Protein AF-A0AA38CID5-F1 (afdb_monomer)

Foldseek 3Di:
DPPLVVLVVVLVPDPDQDPVSLVVNLVVCVVVVNNVVSVVSVVVPPPPPDPDD

Organism: Taxus chinensis (NCBI:txid29808)

Radius of gyration: 11.57 Å; Cα contacts (8 Å, |Δi|>4): 26; 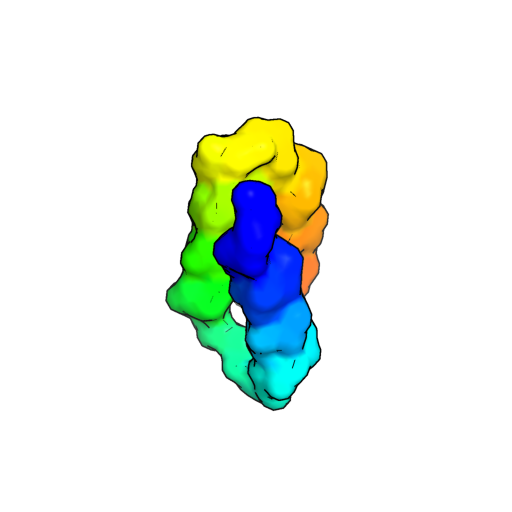chains: 1; bounding box: 16×31×32 Å

Mean predicted aligned error: 7.36 Å

pLDDT: mean 77.44, std 12.36, range [46.06, 88.25]

Solvent-accessible surface area (backbone ato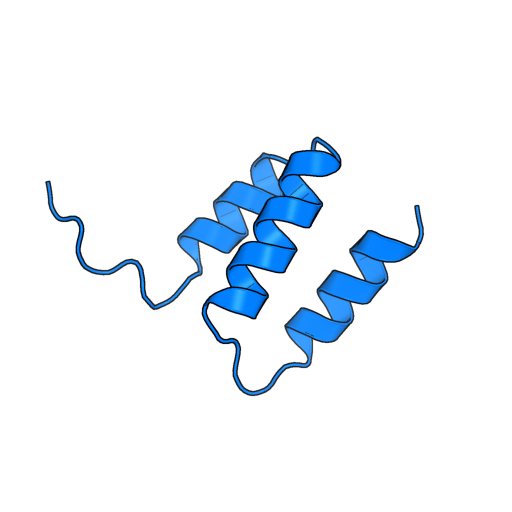ms only — not comparable to full-atom values): 3322 Å² total; per-residue (Å²): 128,70,66,64,62,55,50,49,54,51,59,70,68,44,93,74,78,50,72,68,58,52,50,53,51,30,51,54,26,50,77,67,73,34,49,69,62,20,49,55,53,61,71,66,40,84,81,76,78,75,80,74,130

Structure (mmCIF, N/CA/C/O backbone):
data_AF-A0AA38CID5-F1
#
_entry.id   AF-A0AA38CID5-F1
#
loop_
_atom_site.group_PDB
_atom_site.id
_atom_site.type_symbol
_atom_site.label_atom_id
_atom_site.label_alt_id
_atom_site.label_comp_id
_atom_site.label_asym_id
_atom_site.label_entity_id
_atom_site.label_seq_id
_atom_site.pdbx_PDB_ins_code
_atom_site.Cartn_x
_atom_site.Cartn_y
_atom_site.Cartn_z
_atom_site.occupancy
_atom_site.B_iso_or_equiv
_atom_site.auth_seq_id
_atom_site.auth_comp_id
_atom_site.auth_asym_id
_atom_site.auth_atom_id
_atom_site.pdbx_PDB_model_num
ATOM 1 N N . VAL A 1 1 ? 0.431 17.160 -6.868 1.00 48.09 1 VAL A N 1
ATOM 2 C CA . VAL A 1 1 ? -0.441 16.032 -6.459 1.00 48.09 1 VAL A CA 1
ATOM 3 C C . VAL A 1 1 ? -0.289 14.815 -7.396 1.00 48.09 1 VAL A C 1
ATOM 5 O O . VAL A 1 1 ? -0.866 13.782 -7.130 1.00 48.09 1 VAL A O 1
ATOM 8 N N . GLU A 1 2 ? 0.573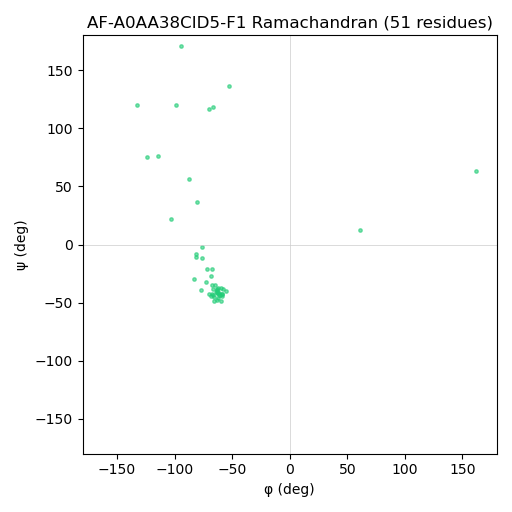 14.848 -8.424 1.00 51.94 2 GLU A N 1
ATOM 9 C CA . GLU A 1 2 ? 0.596 13.821 -9.494 1.00 51.94 2 GLU A CA 1
ATOM 10 C C . GLU A 1 2 ? 1.344 12.501 -9.203 1.00 51.94 2 GLU A C 1
ATOM 12 O O . GLU A 1 2 ? 1.238 11.555 -9.978 1.00 51.94 2 GLU A O 1
ATOM 17 N N . PHE A 1 3 ? 2.125 12.393 -8.124 1.00 57.56 3 PHE A N 1
ATOM 18 C CA . PHE A 1 3 ? 2.972 11.205 -7.919 1.00 57.56 3 PHE A CA 1
ATOM 19 C C . PHE A 1 3 ? 2.244 10.018 -7.278 1.00 57.56 3 PHE A C 1
ATOM 21 O O . PHE A 1 3 ? 2.601 8.873 -7.545 1.00 57.56 3 PHE A O 1
ATOM 28 N N . VAL A 1 4 ? 1.227 10.272 -6.450 1.00 58.75 4 VAL A N 1
ATOM 29 C CA . VAL A 1 4 ? 0.539 9.215 -5.688 1.00 58.75 4 VAL A CA 1
ATOM 30 C C . VAL A 1 4 ? -0.420 8.423 -6.578 1.00 58.75 4 VAL A C 1
ATOM 32 O O . VAL A 1 4 ? -0.455 7.197 -6.486 1.00 58.75 4 VAL A O 1
ATOM 35 N N . ASP A 1 5 ? -1.126 9.095 -7.489 1.00 65.00 5 ASP A N 1
ATOM 36 C CA . ASP A 1 5 ? -2.053 8.436 -8.419 1.00 65.00 5 ASP A CA 1
ATOM 37 C C . ASP A 1 5 ? -1.297 7.556 -9.426 1.00 65.00 5 ASP A C 1
ATOM 39 O O . ASP A 1 5 ? -1.636 6.388 -9.614 1.00 65.00 5 ASP A O 1
ATOM 43 N N . ASN A 1 6 ? -0.179 8.056 -9.966 1.00 74.62 6 ASN A N 1
ATOM 44 C CA . ASN A 1 6 ? 0.694 7.283 -10.855 1.00 74.62 6 ASN A CA 1
ATOM 45 C C . ASN A 1 6 ? 1.319 6.060 -10.159 1.00 74.62 6 ASN A C 1
ATOM 47 O O . ASN A 1 6 ? 1.444 4.993 -10.765 1.00 74.62 6 ASN A O 1
ATOM 51 N N . ALA A 1 7 ? 1.710 6.191 -8.887 1.00 79.50 7 ALA A N 1
ATOM 52 C CA . ALA A 1 7 ? 2.239 5.071 -8.112 1.00 79.50 7 ALA A CA 1
ATOM 53 C C . ALA A 1 7 ? 1.166 3.999 -7.862 1.00 79.50 7 ALA A C 1
ATOM 55 O O . ALA A 1 7 ? 1.464 2.808 -7.966 1.00 79.50 7 ALA A O 1
ATOM 56 N N . HIS A 1 8 ? -0.081 4.407 -7.603 1.00 81.00 8 HIS A N 1
ATOM 57 C CA . HIS A 1 8 ? -1.192 3.479 -7.398 1.00 81.00 8 HIS A CA 1
ATOM 58 C C . HIS A 1 8 ? -1.565 2.729 -8.677 1.00 81.00 8 HIS A C 1
ATOM 60 O O . HIS A 1 8 ? -1.709 1.511 -8.642 1.00 81.00 8 HIS A O 1
ATOM 66 N N . GLU A 1 9 ? -1.639 3.410 -9.822 1.00 83.31 9 GLU A N 1
ATOM 67 C CA . GLU A 1 9 ? -1.882 2.745 -11.107 1.00 83.31 9 GLU A CA 1
ATOM 68 C C . GLU A 1 9 ? -0.771 1.752 -11.463 1.00 83.31 9 GLU A C 1
ATOM 70 O O . GLU A 1 9 ? -1.040 0.643 -11.934 1.00 83.31 9 GLU A O 1
ATOM 75 N N . LEU A 1 10 ? 0.490 2.124 -11.222 1.00 83.69 10 LEU A N 1
ATOM 76 C CA . LEU A 1 10 ? 1.618 1.231 -11.458 1.00 83.69 10 LEU A CA 1
ATOM 77 C C . LEU A 1 10 ? 1.528 0.003 -10.552 1.00 83.69 10 LEU A C 1
ATOM 79 O O . LEU A 1 10 ? 1.645 -1.122 -11.036 1.00 83.69 10 LEU A O 1
ATOM 83 N N . PHE A 1 11 ? 1.270 0.219 -9.262 1.00 84.88 11 PHE A N 1
ATOM 84 C CA . PHE A 1 11 ? 1.073 -0.836 -8.278 1.00 84.88 11 PHE A CA 1
ATOM 85 C C . PHE A 1 11 ? -0.101 -1.752 -8.640 1.00 84.88 1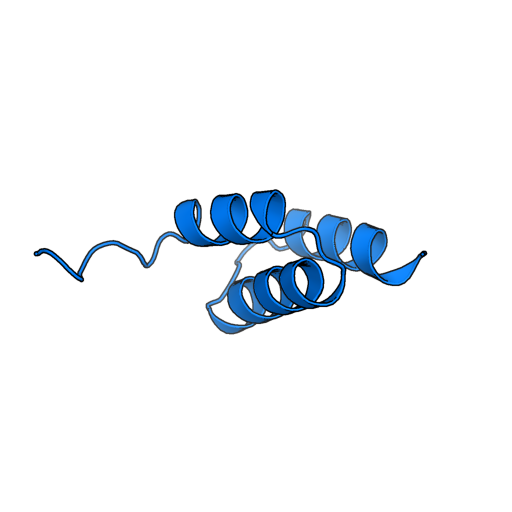1 PHE A C 1
ATOM 87 O O . PHE A 1 11 ? -0.008 -2.971 -8.471 1.00 84.88 11 PHE A O 1
ATOM 94 N N . ASP A 1 12 ? -1.183 -1.200 -9.190 1.00 84.25 12 ASP A N 1
ATOM 95 C CA . ASP A 1 12 ? -2.343 -1.963 -9.641 1.00 84.25 12 ASP A CA 1
ATOM 96 C C . ASP A 1 12 ? -2.039 -2.859 -10.841 1.00 84.25 12 ASP A C 1
ATOM 98 O O . ASP A 1 12 ? -2.524 -3.993 -10.916 1.00 84.25 12 ASP A O 1
ATOM 102 N N . ARG A 1 13 ? -1.158 -2.392 -11.726 1.00 86.06 13 ARG A N 1
ATOM 103 C CA . ARG A 1 13 ? -0.705 -3.118 -12.914 1.00 86.06 13 ARG A CA 1
ATOM 104 C C . ARG A 1 13 ? 0.396 -4.142 -12.635 1.00 86.06 13 ARG A C 1
ATOM 106 O O . ARG A 1 13 ? 0.724 -4.909 -13.541 1.00 86.06 13 ARG A O 1
ATOM 113 N N . MET A 1 14 ? 0.972 -4.187 -11.429 1.00 83.62 14 MET A N 1
ATOM 114 C CA . MET A 1 14 ? 2.014 -5.163 -11.095 1.00 83.62 14 MET A CA 1
ATOM 115 C C . MET A 1 14 ? 1.426 -6.584 -11.004 1.00 83.62 14 MET A C 1
ATOM 117 O O . MET A 1 14 ? 0.623 -6.856 -10.107 1.00 83.62 14 MET A O 1
ATOM 121 N N . PRO A 1 15 ? 1.853 -7.527 -11.870 1.00 80.06 15 PRO A N 1
ATOM 122 C CA . PRO A 1 15 ? 1.351 -8.903 -11.843 1.00 80.06 15 PRO A CA 1
ATOM 123 C C . PRO A 1 15 ? 1.799 -9.660 -10.585 1.00 80.06 15 PRO A C 1
ATOM 125 O O . PRO A 1 15 ? 1.110 -10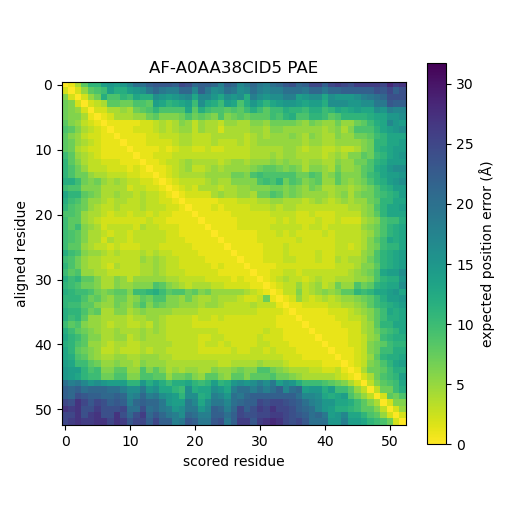.566 -10.125 1.00 80.06 15 PRO A O 1
ATOM 128 N N . GLN A 1 16 ? 2.936 -9.268 -10.003 1.00 80.75 16 GLN A N 1
ATOM 129 C CA . GLN A 1 16 ? 3.419 -9.749 -8.714 1.00 80.75 16 GLN A CA 1
ATOM 130 C C . GLN A 1 16 ? 3.857 -8.557 -7.868 1.00 80.75 16 GLN A C 1
ATOM 132 O O . GLN A 1 16 ? 4.758 -7.814 -8.250 1.00 80.75 16 GLN A O 1
ATOM 137 N N . ARG A 1 17 ? 3.215 -8.384 -6.712 1.00 84.69 17 ARG A N 1
ATOM 138 C CA . ARG A 1 17 ? 3.556 -7.349 -5.732 1.00 84.69 17 ARG A CA 1
ATOM 139 C C . ARG A 1 17 ? 4.402 -7.990 -4.643 1.00 84.69 17 ARG A C 1
ATOM 141 O O . ARG A 1 17 ? 3.947 -8.931 -3.993 1.00 84.69 17 ARG A O 1
ATOM 148 N N . ASN A 1 18 ? 5.624 -7.502 -4.469 1.00 81.44 18 ASN A N 1
ATOM 149 C CA . ASN A 1 18 ? 6.518 -7.959 -3.408 1.00 81.44 18 ASN A CA 1
ATOM 150 C C . ASN A 1 18 ? 6.394 -7.054 -2.172 1.00 81.44 18 ASN A C 1
ATOM 152 O O . ASN A 1 18 ? 5.736 -6.015 -2.219 1.00 81.44 18 ASN A O 1
ATOM 156 N N . GLU A 1 19 ? 7.012 -7.454 -1.061 1.00 82.12 19 GLU A N 1
ATOM 157 C CA . GLU A 1 19 ? 6.931 -6.721 0.210 1.00 82.12 19 GLU A CA 1
ATOM 158 C C . GLU A 1 19 ? 7.362 -5.258 0.069 1.00 82.12 19 GLU A C 1
ATOM 160 O O . GLU A 1 19 ? 6.687 -4.365 0.571 1.00 82.12 19 GLU A O 1
ATOM 165 N N . VAL A 1 20 ? 8.414 -5.005 -0.714 1.00 84.44 20 VAL A N 1
ATOM 166 C CA . VAL A 1 20 ? 8.922 -3.654 -0.977 1.00 84.44 20 VAL A CA 1
ATOM 167 C C . VAL A 1 20 ? 7.884 -2.799 -1.713 1.00 84.44 20 VAL A C 1
ATOM 169 O O . VAL A 1 20 ? 7.712 -1.633 -1.365 1.00 84.44 20 VAL A O 1
ATOM 172 N N . SER A 1 21 ? 7.148 -3.356 -2.684 1.00 85.88 2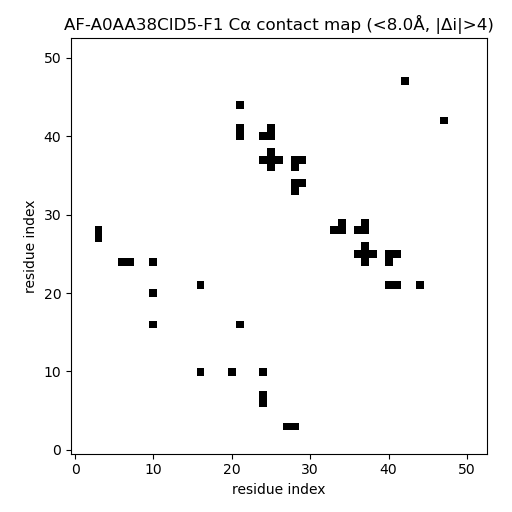1 SER A N 1
ATOM 173 C CA . SER A 1 21 ? 6.070 -2.645 -3.390 1.00 85.88 21 SER A CA 1
ATOM 174 C C . SER A 1 21 ? 4.934 -2.233 -2.452 1.00 85.88 21 SER A C 1
ATOM 176 O O . SER A 1 21 ? 4.439 -1.113 -2.550 1.00 85.88 21 SER A O 1
ATOM 178 N N . TRP A 1 22 ? 4.531 -3.114 -1.529 1.00 88.25 22 TRP A N 1
ATOM 179 C CA . TRP A 1 22 ? 3.509 -2.802 -0.524 1.00 88.25 22 TRP A CA 1
ATOM 180 C C . TRP A 1 22 ? 3.996 -1.727 0.447 1.00 88.25 22 TRP A C 1
ATOM 182 O O . TRP A 1 22 ? 3.302 -0.733 0.653 1.00 88.25 22 TRP A O 1
ATOM 192 N N . SER A 1 23 ? 5.206 -1.881 0.995 1.00 86.25 23 SER A N 1
ATOM 193 C CA . SER A 1 23 ? 5.792 -0.903 1.914 1.00 86.25 23 SER A CA 1
ATOM 194 C C . SER A 1 23 ? 5.930 0.476 1.270 1.00 86.25 23 SER A C 1
ATOM 196 O O . SER A 1 23 ? 5.564 1.467 1.894 1.00 86.25 23 SER A O 1
ATOM 198 N N . ALA A 1 24 ? 6.375 0.550 0.012 1.00 87.50 24 ALA A N 1
ATOM 199 C CA . ALA A 1 24 ? 6.496 1.812 -0.714 1.00 87.50 24 ALA A CA 1
ATOM 200 C C . ALA A 1 24 ? 5.144 2.534 -0.866 1.00 87.50 24 ALA A C 1
ATOM 202 O O . ALA A 1 24 ? 5.065 3.736 -0.613 1.00 87.50 24 ALA A O 1
ATOM 203 N N . MET A 1 25 ? 4.072 1.808 -1.210 1.00 87.94 25 MET A N 1
ATOM 204 C CA . MET A 1 25 ? 2.725 2.385 -1.321 1.00 87.94 25 MET A CA 1
ATOM 205 C C . MET A 1 25 ? 2.174 2.843 0.031 1.00 87.94 25 MET A C 1
ATOM 207 O O . MET A 1 25 ? 1.636 3.943 0.137 1.00 87.94 25 MET A O 1
ATOM 211 N N . ILE A 1 26 ? 2.342 2.034 1.079 1.00 86.19 26 ILE A N 1
ATOM 212 C CA . ILE A 1 26 ? 1.885 2.361 2.436 1.00 86.19 26 ILE A CA 1
ATOM 213 C C . ILE A 1 26 ? 2.605 3.612 2.954 1.00 86.19 26 ILE A C 1
ATOM 215 O O . ILE A 1 26 ? 1.957 4.524 3.464 1.00 86.19 26 ILE A O 1
ATOM 219 N N . THR A 1 27 ? 3.929 3.698 2.783 1.00 86.12 27 THR A N 1
ATOM 220 C CA . THR A 1 27 ? 4.707 4.888 3.156 1.00 86.12 27 THR A CA 1
ATOM 221 C C . THR A 1 27 ? 4.284 6.110 2.344 1.00 86.12 27 THR A C 1
ATOM 223 O O . THR A 1 27 ? 4.111 7.181 2.922 1.00 86.12 27 THR A O 1
ATOM 226 N N . GLY A 1 28 ? 4.050 5.953 1.037 1.00 86.88 28 GLY A N 1
ATOM 227 C CA . GLY A 1 28 ? 3.545 7.025 0.181 1.00 86.88 28 GLY A CA 1
ATOM 228 C C . GLY A 1 28 ? 2.199 7.572 0.659 1.00 86.88 28 GLY A C 1
ATOM 229 O O . GLY A 1 28 ? 2.024 8.787 0.736 1.00 86.88 28 GLY A O 1
ATOM 230 N N . TYR A 1 29 ? 1.270 6.704 1.061 1.00 86.25 29 TYR A N 1
ATOM 231 C CA . TYR A 1 29 ? -0.013 7.136 1.615 1.00 86.25 29 TYR A CA 1
ATOM 232 C C . TYR A 1 29 ? 0.104 7.769 3.001 1.00 86.25 29 TYR A C 1
ATOM 234 O O . TYR A 1 29 ? -0.490 8.821 3.231 1.00 86.25 29 TYR A O 1
ATOM 242 N N . ALA A 1 30 ? 0.911 7.195 3.894 1.00 83.31 30 ALA A N 1
ATOM 243 C CA . ALA A 1 30 ? 1.130 7.737 5.234 1.00 83.31 30 ALA A CA 1
ATOM 244 C C . ALA A 1 30 ? 1.768 9.139 5.206 1.00 83.31 30 ALA A C 1
ATOM 246 O O . ALA A 1 30 ? 1.399 10.002 5.997 1.00 83.31 30 ALA A O 1
ATOM 247 N N . GLN A 1 31 ? 2.690 9.390 4.270 1.00 84.50 31 GLN A N 1
ATOM 248 C CA . GLN A 1 31 ? 3.341 10.696 4.102 1.00 84.50 31 GLN A CA 1
ATOM 249 C C . GLN A 1 31 ? 2.422 11.777 3.519 1.00 84.50 31 GLN A C 1
ATOM 251 O O . GLN A 1 31 ? 2.696 12.959 3.691 1.00 84.50 31 GLN A O 1
ATOM 256 N N . ASN A 1 32 ? 1.345 11.384 2.838 1.00 82.81 32 ASN A N 1
ATOM 257 C CA . ASN A 1 32 ? 0.366 12.297 2.243 1.00 82.81 32 ASN A CA 1
ATOM 258 C C . ASN A 1 32 ? -0.924 12.385 3.081 1.00 82.81 32 ASN A C 1
ATOM 260 O O . ASN A 1 32 ? -1.976 12.720 2.548 1.00 82.81 32 ASN A O 1
ATOM 264 N N . GLU A 1 33 ? -0.855 12.044 4.374 1.00 84.50 33 GLU A N 1
ATOM 265 C CA . GLU A 1 33 ? -1.980 12.067 5.328 1.00 84.50 33 GLU A CA 1
ATOM 266 C C . GLU A 1 33 ? -3.162 11.143 4.961 1.00 84.50 33 GLU A C 1
ATOM 268 O O . GLU A 1 33 ? -4.212 11.164 5.602 1.00 84.50 33 GLU A O 1
ATOM 273 N N . PHE A 1 34 ? -2.984 10.240 3.994 1.00 83.38 34 PHE A N 1
ATOM 274 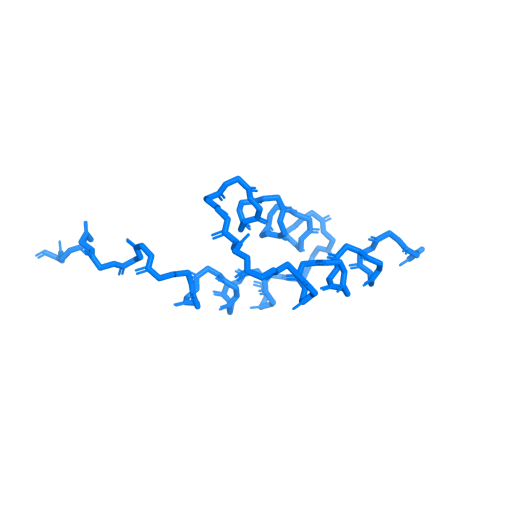C CA . PHE A 1 34 ? -3.981 9.247 3.586 1.00 83.38 34 PHE A CA 1
ATOM 275 C C . PHE A 1 34 ? -3.870 7.965 4.422 1.00 83.38 34 PHE A C 1
ATOM 277 O O . PHE A 1 34 ? -3.694 6.865 3.892 1.00 83.38 34 PHE A O 1
ATOM 284 N N . PHE A 1 35 ? -3.970 8.102 5.744 1.00 80.75 35 PHE A N 1
ATOM 285 C CA . PHE A 1 35 ? -3.823 6.984 6.683 1.00 80.75 35 PHE A CA 1
ATOM 286 C C . PHE A 1 35 ? -4.814 5.843 6.432 1.00 80.75 35 PHE A C 1
ATOM 288 O O . PHE A 1 35 ? -4.430 4.681 6.508 1.00 80.75 35 PHE A O 1
ATOM 295 N N . GLU A 1 36 ? -6.058 6.160 6.074 1.00 85.75 36 GLU A N 1
ATOM 296 C CA . GLU A 1 36 ? -7.090 5.158 5.785 1.00 85.75 36 GLU A CA 1
ATOM 297 C C . GLU A 1 36 ? -6.680 4.245 4.619 1.00 85.75 36 GLU A C 1
ATOM 299 O O . GLU A 1 36 ? -6.640 3.024 4.767 1.00 85.75 36 GLU A O 1
ATOM 304 N N . LYS A 1 37 ? -6.221 4.833 3.505 1.00 83.69 37 LYS A N 1
ATOM 305 C CA . LYS A 1 37 ? -5.707 4.081 2.348 1.00 83.69 37 LYS A CA 1
ATOM 306 C C . LYS A 1 37 ? -4.463 3.266 2.703 1.00 83.69 37 LYS A C 1
ATOM 308 O O . LYS A 1 37 ? -4.317 2.133 2.250 1.00 83.69 37 LYS A O 1
ATOM 313 N N . ALA A 1 38 ? -3.569 3.818 3.526 1.00 86.44 38 ALA A N 1
ATOM 314 C CA . ALA A 1 38 ? -2.383 3.103 3.994 1.00 86.44 38 ALA A CA 1
ATOM 315 C C . ALA A 1 38 ? -2.757 1.844 4.802 1.00 86.44 38 ALA A C 1
ATOM 317 O O . ALA A 1 38 ? -2.172 0.780 4.583 1.00 86.44 38 ALA A O 1
ATOM 318 N N . CYS A 1 39 ? -3.749 1.943 5.693 1.00 85.75 39 CYS A N 1
ATOM 319 C CA . CYS A 1 39 ? -4.260 0.818 6.477 1.00 85.75 39 CYS A CA 1
ATOM 320 C C . CYS A 1 39 ? -4.940 -0.238 5.597 1.00 85.75 39 CYS A C 1
ATOM 322 O O . CYS A 1 39 ? -4.623 -1.419 5.730 1.00 85.75 39 CYS A O 1
ATOM 324 N N . GLU A 1 40 ? -5.787 0.169 4.649 1.00 86.88 40 GLU A N 1
ATOM 325 C CA . GLU A 1 40 ? -6.426 -0.757 3.705 1.00 86.88 40 GLU A CA 1
ATOM 326 C C . GLU A 1 40 ? -5.397 -1.550 2.885 1.00 86.88 40 GLU A C 1
ATOM 328 O O . GLU A 1 40 ? -5.517 -2.767 2.727 1.00 86.88 40 GLU A O 1
ATOM 333 N N . LEU A 1 41 ? -4.347 -0.890 2.380 1.00 85.38 41 LEU A N 1
ATOM 334 C CA . LEU A 1 41 ? -3.257 -1.573 1.676 1.00 85.38 41 LEU A CA 1
ATOM 335 C C . LEU A 1 41 ? -2.494 -2.528 2.595 1.00 85.38 41 LEU A C 1
ATOM 337 O O . LEU A 1 41 ? -2.168 -3.641 2.182 1.00 85.38 41 LEU A O 1
ATOM 341 N N . PHE A 1 42 ? -2.239 -2.132 3.839 1.00 83.38 42 PHE A N 1
ATOM 342 C CA . PHE A 1 42 ? -1.574 -2.992 4.811 1.00 83.38 42 PHE A CA 1
ATOM 343 C C . PHE A 1 42 ? -2.417 -4.228 5.173 1.00 83.38 42 PHE A C 1
ATOM 345 O O . PHE A 1 42 ? -1.867 -5.309 5.380 1.00 83.38 42 PHE A O 1
ATOM 352 N N . ASP A 1 43 ? -3.745 -4.114 5.231 1.00 84.56 43 ASP A N 1
ATOM 353 C CA . ASP A 1 43 ? -4.660 -5.238 5.482 1.00 84.56 43 ASP A CA 1
ATOM 354 C C . ASP A 1 43 ? -4.767 -6.187 4.279 1.00 84.56 43 ASP A C 1
ATOM 356 O O . ASP A 1 43 ? -4.912 -7.399 4.445 1.00 84.56 43 ASP A O 1
ATOM 360 N N . ARG A 1 44 ? -4.638 -5.660 3.056 1.00 83.56 44 ARG A N 1
ATOM 361 C CA . ARG A 1 44 ? -4.654 -6.447 1.811 1.00 83.56 44 ARG A CA 1
ATOM 362 C C . ARG A 1 44 ? -3.353 -7.208 1.540 1.00 83.56 44 ARG A C 1
ATOM 364 O O . ARG A 1 44 ? -3.333 -8.052 0.641 1.00 83.56 44 ARG A O 1
ATOM 371 N N . MET A 1 45 ? -2.279 -6.931 2.280 1.00 81.06 45 MET A N 1
ATOM 372 C CA . MET A 1 45 ? -0.980 -7.568 2.075 1.00 81.06 45 MET A CA 1
ATOM 373 C C . MET A 1 45 ? -1.044 -9.076 2.414 1.00 81.06 45 MET A C 1
ATOM 375 O O . MET A 1 45 ? -1.306 -9.447 3.561 1.00 81.06 45 MET A O 1
ATOM 379 N N . PRO A 1 46 ? -0.783 -9.981 1.449 1.00 73.19 46 PRO A N 1
ATOM 380 C CA . PRO A 1 46 ? -1.027 -11.417 1.616 1.00 73.19 46 PRO A CA 1
ATOM 381 C C . PRO A 1 46 ? -0.113 -12.095 2.650 1.00 73.19 46 PRO A C 1
ATOM 383 O O . PRO A 1 46 ? -0.473 -13.143 3.186 1.00 73.19 46 PRO A O 1
ATOM 386 N N . GLN A 1 47 ? 1.041 -11.499 2.971 1.00 65.88 47 GLN A N 1
ATOM 387 C CA . GLN A 1 47 ? 1.978 -11.996 3.985 1.00 65.88 47 GLN A CA 1
ATOM 388 C C . GLN A 1 47 ? 1.521 -11.728 5.428 1.00 65.88 47 GLN A C 1
ATOM 390 O O . GLN A 1 47 ? 2.159 -12.190 6.372 1.00 65.88 47 GLN A O 1
ATOM 395 N N . ARG A 1 48 ? 0.388 -11.050 5.645 1.00 62.09 48 ARG A N 1
ATOM 396 C CA . ARG A 1 48 ? -0.117 -10.730 6.986 1.00 62.09 48 ARG A CA 1
ATOM 397 C C . ARG A 1 48 ? -0.863 -11.885 7.667 1.00 62.09 48 ARG A C 1
ATOM 399 O O . ARG A 1 48 ? -1.836 -11.684 8.387 1.00 62.09 48 ARG A O 1
ATOM 406 N N . LYS A 1 49 ? -0.409 -13.121 7.463 1.00 51.41 49 LYS A N 1
ATOM 407 C CA . LYS A 1 49 ? -0.845 -14.282 8.246 1.00 51.41 49 LYS A CA 1
ATOM 408 C C . LYS A 1 49 ? 0.334 -14.820 9.045 1.00 51.41 49 LYS A C 1
ATOM 410 O O . LYS A 1 49 ? 0.912 -15.818 8.644 1.00 51.41 49 LYS A O 1
ATOM 415 N N . SER A 1 50 ? 0.695 -14.135 10.133 1.00 57.03 50 SER A N 1
ATOM 416 C CA . SER A 1 50 ? 1.388 -14.692 11.316 1.00 57.03 50 SER A CA 1
ATOM 417 C C . SER A 1 50 ? 2.032 -13.578 12.158 1.00 57.03 50 SER A C 1
ATOM 419 O O . SER A 1 50 ? 3.239 -13.545 12.362 1.00 57.03 50 SER A O 1
ATOM 421 N N . TYR A 1 51 ? 1.226 -12.684 12.711 1.00 53.16 51 TYR A N 1
ATOM 422 C CA . TYR A 1 51 ? 1.416 -12.366 14.124 1.00 53.16 51 TYR A CA 1
ATOM 423 C C . TYR A 1 51 ? 0.058 -12.633 14.746 1.00 53.16 51 TYR A C 1
ATOM 425 O O . TYR A 1 51 ? -0.768 -11.740 14.912 1.00 53.16 51 TYR A O 1
ATOM 433 N N . GLY A 1 52 ? -0.221 -13.931 14.908 1.00 52.66 52 GLY A N 1
ATOM 434 C CA . GLY A 1 52 ? -1.243 -14.349 15.849 1.00 52.66 52 GLY A CA 1
ATOM 435 C C . GLY A 1 52 ? -0.913 -13.708 17.191 1.00 52.66 52 GL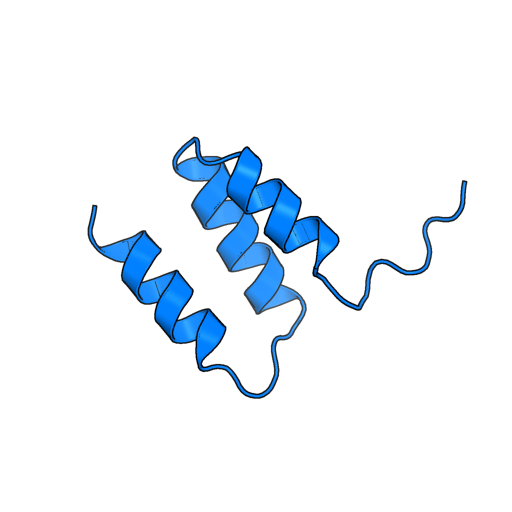Y A C 1
ATOM 436 O O . GLY A 1 52 ? 0.262 -13.631 17.559 1.00 52.66 52 GLY A O 1
ATOM 437 N N . LEU A 1 53 ? -1.952 -13.183 17.833 1.00 46.06 53 LEU A N 1
ATOM 438 C CA . LEU A 1 53 ? -1.943 -12.876 19.258 1.00 46.06 53 LEU A CA 1
ATOM 439 C C . LEU A 1 53 ? -1.325 -14.032 20.054 1.00 46.06 53 LEU A C 1
ATOM 441 O O . LEU A 1 53 ? -1.608 -15.199 19.690 1.00 46.06 53 LEU A O 1
#

Nearest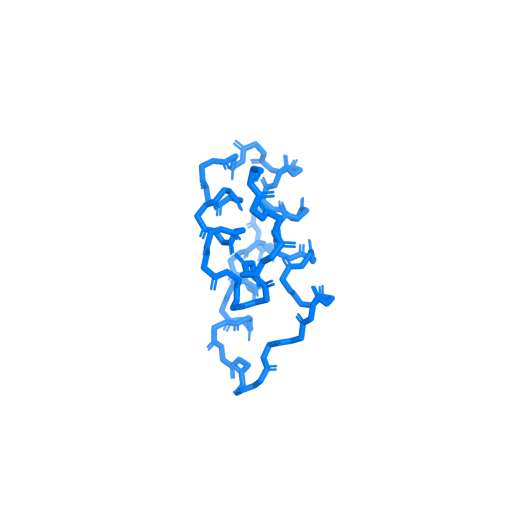 PDB structures (foldseek):
  8xi2-assembly1_I  TM=6.682E-01  e=7.926E+00  Chlamydomonas reinhardtii
  2ooe-assembly1_A-2  TM=7.440E-01  e=9.635E+00  Mus musculus
  7sa1-assembly2_C  TM=4.323E-01  e=5.725E+00  Arabidopsis thaliana

Secondary structure (DSSP, 8-state):
-HHHHHHHHHHHH-SS--HHHHHHHHHHHHHTT-HHHHHHHHHH-TT------

Sequence (53 aa):
VEFVDNAHELFDRMPQRNEVSWSAMITGYAQNEFFEKACELFDRMPQRKSYGL

InterPro domains:
  IPR002885 Pentatricopeptide repeat [PF01535] (20-48)
  IPR002885 Pentatricopeptide repeat [PS51375] (18-48)
  IPR002885 Pentatricopeptide repeat [TIGR00756] (20-49)
  IPR011990 Tetratricopeptide-like helical domain superfamily [G3DSA:1.25.40.10] (2-52)
  IPR046960 Pentatricopeptide repeat-containing protein At4g14850-like, plant [PTHR47926] (4-47)